Protein AF-A0A0E3VLN2-F1 (afdb_monomer)

Nearest PDB structures (foldseek):
  6m6e-assembly1_A  TM=9.275E-01  e=5.807E-06  Homo sapiens
  2p23-assembly1_A  TM=9.883E-01  e=1.304E-04  Homo sapiens
  1pwa-assembly1_A  TM=9.731E-01  e=5.166E-04  Homo sapiens
  5w21-assembly1_B  TM=9.705E-01  e=2.046E-03  Homo sapiens
  7ysw-assembly1_B  TM=9.707E-01  e=7.633E-03  Homo sapiens

pLDDT: mean 96.81, std 3.24, range [81.88, 98.81]

Mean predicted aligned error: 2.57 Å

Organism: Mirounga angustirostris (NCBI:txid9716)

InterPro domains:
  IPR002209 Fibroblast growth factor family [PF00167] (3-59)
  IPR008996 Cytokine IL1/FGF [SSF50353] (1-60)

Secondary structure (DSSP, 8-state):
-EE--EE--TT---EEEEE-TTS-EEEESS--GGG-EEEEEEETTEEEEEETTTTEE----

Radius of gyration: 11.93 Å; Cα contacts (8 Å, |Δi|>4): 116; chains: 1; bounding box: 31×24×31 Å

Solvent-accessible surface area (backbone atoms only — not comparable to full-atom values): 3667 Å² total; per-residue (Å²): 88,80,44,71,53,74,50,69,50,99,82,74,52,58,26,28,47,28,39,44,86,90,67,52,73,46,74,30,85,60,90,51,68,39,22,34,28,36,47,44,78,80,50,94,98,38,70,49,45,31,19,64,70,48,76,41,73,71,78,86,132

Foldseek 3Di:
DKDWDWDADPVRDIFTWFQDLVRDIDTDNDDDLRRTWDWDAPDVPDTWIARPNNRDTDDDD

Sequence (61 aa):
RQRYLYTDDAQETEAYLEIRADGTVVGAARRSPESVLELKALKPGVIQILGVKTSRFLCQG

Structure (mmCIF, N/CA/C/O backbone):
data_AF-A0A0E3VLN2-F1
#
_entry.id   AF-A0A0E3VLN2-F1
#
loop_
_atom_site.group_PDB
_atom_site.id
_atom_site.type_symbol
_atom_site.label_atom_id
_atom_site.label_alt_id
_atom_site.label_comp_id
_atom_site.label_asym_id
_atom_site.label_entity_id
_atom_site.label_seq_id
_atom_site.pdbx_PDB_ins_code
_atom_site.Cartn_x
_atom_site.Cartn_y
_atom_site.Cartn_z
_atom_site.occupancy
_atom_site.B_iso_or_equiv
_atom_site.auth_seq_id
_atom_site.auth_comp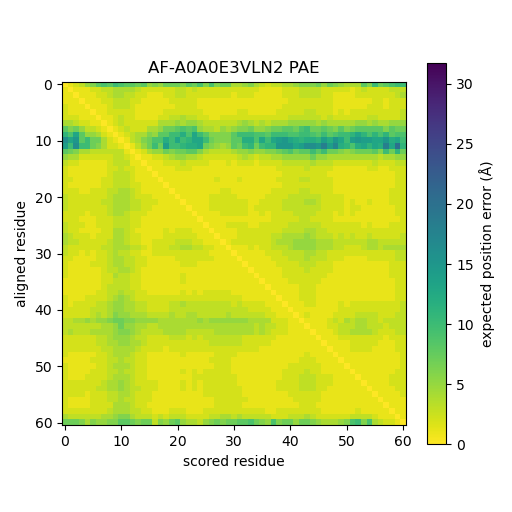_id
_atom_site.auth_asym_id
_atom_site.auth_atom_id
_atom_site.pdbx_PDB_model_num
ATOM 1 N N . ARG A 1 1 ? -4.602 11.230 6.607 1.00 94.62 1 ARG A N 1
ATOM 2 C CA . ARG A 1 1 ? -3.702 11.957 5.666 1.00 94.62 1 ARG A CA 1
ATOM 3 C C . ARG A 1 1 ? -3.718 11.239 4.325 1.00 94.62 1 ARG A C 1
ATOM 5 O O . ARG A 1 1 ? -3.656 10.019 4.351 1.00 94.62 1 ARG A O 1
ATOM 12 N N . GLN A 1 2 ? -3.772 11.951 3.198 1.00 97.94 2 GLN A N 1
ATOM 13 C CA . GLN A 1 2 ? -3.672 11.331 1.869 1.00 97.94 2 GLN A CA 1
ATOM 14 C C . GLN A 1 2 ? -2.216 11.286 1.403 1.00 97.94 2 GLN A C 1
ATOM 16 O O . GLN A 1 2 ? -1.493 12.279 1.543 1.00 97.94 2 GLN A O 1
ATOM 21 N N . ARG A 1 3 ? -1.760 10.129 0.926 1.00 98.25 3 ARG A N 1
ATOM 22 C CA . ARG A 1 3 ? -0.387 9.884 0.471 1.00 98.25 3 ARG A CA 1
ATOM 23 C C . ARG A 1 3 ? -0.386 8.890 -0.687 1.00 98.25 3 ARG A C 1
ATOM 25 O O . ARG A 1 3 ? -1.318 8.111 -0.837 1.00 98.25 3 ARG A O 1
ATOM 32 N N . TYR A 1 4 ? 0.707 8.906 -1.434 1.00 98.44 4 TYR A N 1
ATOM 33 C CA . TYR A 1 4 ? 1.107 7.800 -2.292 1.00 98.44 4 TYR A CA 1
ATOM 34 C C . TYR A 1 4 ? 2.081 6.934 -1.491 1.00 98.44 4 TYR A C 1
ATOM 36 O O . TYR A 1 4 ? 2.984 7.485 -0.854 1.00 98.44 4 TYR A O 1
ATOM 44 N N . LEU A 1 5 ? 1.887 5.615 -1.479 1.00 98.19 5 LEU A N 1
ATOM 45 C CA . LEU A 1 5 ? 2.885 4.687 -0.947 1.00 98.19 5 LEU A CA 1
ATOM 46 C C . LEU A 1 5 ? 3.785 4.257 -2.098 1.00 98.19 5 LEU A C 1
ATOM 48 O O . LEU A 1 5 ? 3.294 3.720 -3.085 1.00 98.19 5 LEU A O 1
ATOM 52 N N . TYR A 1 6 ? 5.070 4.557 -1.961 1.00 97.75 6 TYR A N 1
ATOM 53 C CA . TYR A 1 6 ? 6.116 4.273 -2.933 1.00 97.75 6 TYR A CA 1
ATOM 54 C C . TYR A 1 6 ? 7.076 3.243 -2.341 1.00 97.75 6 TYR A C 1
ATOM 56 O O . TYR A 1 6 ? 7.383 3.311 -1.148 1.00 97.75 6 TYR A O 1
ATOM 64 N N . THR A 1 7 ? 7.546 2.330 -3.178 1.00 96.69 7 THR A N 1
ATOM 65 C CA . THR A 1 7 ? 8.663 1.433 -2.893 1.00 96.69 7 THR A CA 1
ATOM 66 C C . THR A 1 7 ? 9.511 1.291 -4.145 1.00 96.69 7 THR A C 1
ATOM 68 O O . THR A 1 7 ? 9.006 1.423 -5.260 1.00 96.69 7 THR A O 1
ATOM 71 N N . ASP A 1 8 ? 10.778 0.983 -3.946 1.00 95.62 8 ASP A N 1
ATOM 72 C CA . ASP A 1 8 ? 11.669 0.452 -4.963 1.00 95.62 8 ASP A CA 1
ATOM 73 C C . ASP A 1 8 ? 12.237 -0.892 -4.498 1.00 95.62 8 ASP A C 1
ATOM 75 O O . ASP A 1 8 ? 11.979 -1.346 -3.375 1.00 95.62 8 ASP A 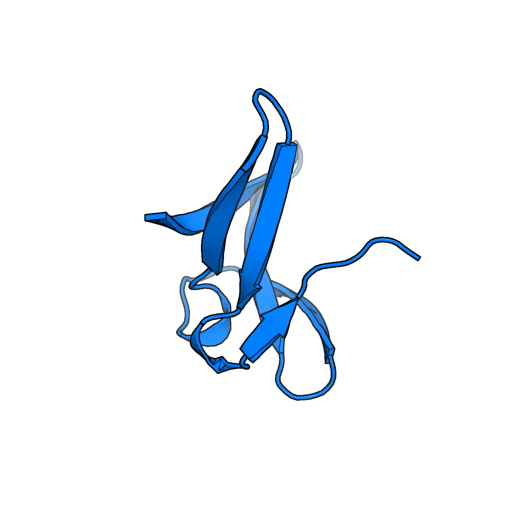O 1
ATOM 79 N N . ASP A 1 9 ? 12.959 -1.561 -5.388 1.00 90.00 9 ASP A N 1
ATOM 80 C CA . ASP A 1 9 ? 13.775 -2.719 -5.064 1.00 90.00 9 ASP A CA 1
ATOM 81 C C . ASP A 1 9 ? 15.225 -2.523 -5.535 1.00 90.00 9 ASP A C 1
ATOM 83 O O . ASP A 1 9 ? 15.581 -1.543 -6.191 1.00 90.00 9 ASP A O 1
ATOM 87 N N . ALA A 1 10 ? 16.089 -3.483 -5.196 1.00 88.88 10 ALA A N 1
ATOM 88 C CA . ALA A 1 10 ? 17.493 -3.474 -5.609 1.00 88.88 10 ALA A CA 1
ATOM 89 C C . ALA A 1 10 ? 17.692 -3.653 -7.130 1.00 88.88 10 ALA A C 1
ATOM 91 O O . ALA A 1 10 ? 18.827 -3.597 -7.600 1.00 88.88 10 ALA A O 1
ATOM 92 N N . GLN A 1 11 ? 16.617 -3.908 -7.883 1.00 86.62 11 GLN A N 1
ATOM 93 C CA . GLN A 1 11 ? 16.604 -4.023 -9.340 1.00 86.62 11 GLN A CA 1
ATOM 94 C C . GLN A 1 11 ? 16.079 -2.742 -10.012 1.00 86.62 11 GLN A C 1
ATOM 96 O O . GLN A 1 11 ? 15.783 -2.769 -11.203 1.00 86.62 11 GLN A O 1
ATOM 101 N N . GLU A 1 12 ? 15.986 -1.633 -9.266 1.00 81.88 12 GLU A N 1
ATOM 102 C CA . GLU A 1 12 ? 15.499 -0.329 -9.742 1.00 81.88 12 GLU A CA 1
ATOM 103 C C . GLU A 1 12 ? 14.026 -0.350 -10.190 1.00 81.88 12 GLU A C 1
ATOM 105 O O . GLU A 1 12 ? 13.573 0.506 -10.956 1.00 81.88 12 GLU A O 1
ATOM 110 N N . THR A 1 13 ? 13.236 -1.309 -9.697 1.00 88.75 13 THR A N 1
ATOM 111 C CA . THR A 1 13 ? 11.798 -1.347 -9.967 1.00 88.75 13 THR A CA 1
ATOM 112 C C . THR A 1 13 ? 11.078 -0.366 -9.055 1.00 88.75 13 THR A C 1
ATOM 114 O O . THR A 1 13 ? 10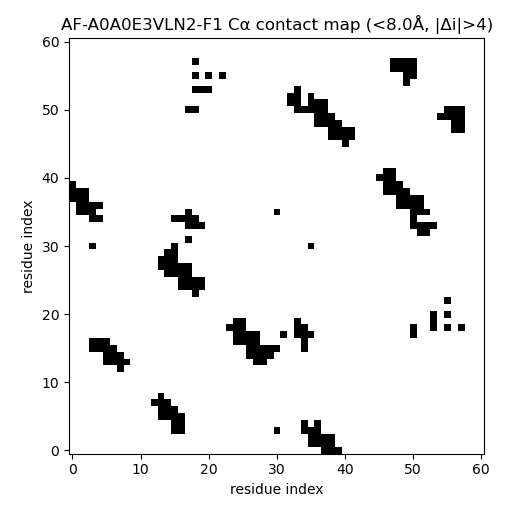.784 -0.672 -7.904 1.00 88.75 13 THR A O 1
ATOM 117 N N . GLU A 1 14 ? 10.739 0.807 -9.578 1.00 94.44 14 GLU A N 1
ATOM 118 C CA . GLU A 1 14 ? 9.911 1.786 -8.872 1.00 94.44 14 GLU A CA 1
ATOM 119 C C . GLU A 1 14 ? 8.419 1.423 -8.929 1.00 94.44 14 GLU A C 1
ATOM 121 O O . GLU A 1 14 ? 7.855 1.174 -10.002 1.00 94.44 14 GLU A O 1
ATOM 126 N N . ALA A 1 15 ? 7.739 1.453 -7.781 1.00 97.38 15 ALA A N 1
ATOM 127 C CA . ALA A 1 15 ? 6.322 1.130 -7.692 1.00 97.38 15 ALA A CA 1
ATOM 128 C C . ALA A 1 15 ? 5.555 2.018 -6.705 1.00 97.38 15 ALA A C 1
ATOM 130 O O . ALA A 1 15 ? 5.910 2.180 -5.538 1.00 97.38 15 ALA A O 1
ATOM 131 N N . TYR A 1 16 ? 4.412 2.516 -7.166 1.00 98.50 16 TYR A N 1
ATOM 132 C CA . TYR A 1 16 ? 3.352 3.079 -6.342 1.00 98.50 16 TYR A CA 1
ATOM 133 C C . TYR A 1 16 ? 2.276 2.023 -6.093 1.00 98.50 16 TYR A C 1
ATOM 135 O O . TYR A 1 16 ? 1.824 1.373 -7.034 1.00 98.50 16 TYR A O 1
ATOM 143 N N . LEU A 1 17 ? 1.843 1.860 -4.842 1.00 98.56 17 LEU A N 1
ATOM 144 C CA . LEU A 1 17 ? 0.780 0.911 -4.504 1.00 98.56 17 LEU A CA 1
ATOM 145 C C . LEU A 1 17 ? -0.571 1.405 -5.038 1.00 98.56 17 LEU A C 1
ATOM 147 O O . LEU A 1 17 ? -1.038 2.471 -4.636 1.00 98.56 17 LEU A O 1
ATOM 151 N N . GLU A 1 18 ? -1.213 0.611 -5.891 1.00 98.56 18 GLU A N 1
ATOM 152 C CA . GLU A 1 18 ? -2.569 0.829 -6.398 1.00 98.56 18 GLU A CA 1
ATOM 153 C C . GLU A 1 18 ? -3.548 -0.181 -5.803 1.00 98.56 18 GLU A C 1
ATOM 155 O O . GLU A 1 18 ? -3.284 -1.384 -5.787 1.00 98.56 18 GLU A O 1
ATOM 160 N N . ILE A 1 19 ? -4.718 0.305 -5.385 1.00 98.69 19 ILE A N 1
ATOM 161 C CA . ILE A 1 19 ? -5.866 -0.541 -5.039 1.00 98.69 19 ILE A CA 1
ATOM 162 C C . ILE A 1 19 ? -6.910 -0.356 -6.132 1.00 98.69 19 ILE A C 1
ATOM 164 O O . ILE A 1 19 ? -7.518 0.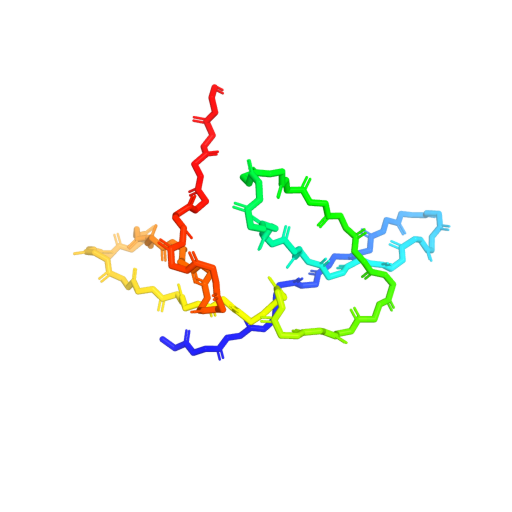713 -6.232 1.00 98.69 19 ILE A O 1
ATOM 168 N N . ARG A 1 20 ? -7.132 -1.391 -6.944 1.00 98.31 20 ARG A N 1
ATOM 169 C CA . ARG A 1 20 ? -8.030 -1.339 -8.103 1.00 98.31 20 ARG A CA 1
ATOM 170 C C . ARG A 1 20 ? -9.480 -1.633 -7.733 1.00 98.31 20 ARG A C 1
ATOM 172 O O . ARG A 1 20 ? -9.800 -2.147 -6.661 1.00 98.31 20 ARG A O 1
ATOM 179 N N . ALA A 1 21 ? -10.391 -1.262 -8.632 1.00 98.25 21 ALA A N 1
ATOM 180 C CA . ALA A 1 21 ? -11.832 -1.374 -8.404 1.00 98.25 21 ALA A CA 1
ATOM 181 C C . ALA A 1 21 ? -12.307 -2.827 -8.233 1.00 98.25 21 ALA A C 1
ATOM 183 O O . ALA A 1 21 ? -13.282 -3.061 -7.517 1.00 98.25 21 ALA A O 1
ATOM 184 N N . ASP A 1 22 ? -11.602 -3.788 -8.829 1.00 98.00 22 ASP A N 1
ATOM 185 C CA . ASP A 1 22 ? -11.838 -5.230 -8.692 1.00 98.00 22 ASP A CA 1
ATOM 186 C C . ASP A 1 22 ? -11.284 -5.824 -7.382 1.00 98.00 22 ASP A C 1
ATOM 188 O O . ASP A 1 22 ? -11.556 -6.978 -7.066 1.00 98.00 22 ASP A O 1
ATOM 192 N N . GLY A 1 23 ? -10.564 -5.030 -6.585 1.00 97.94 23 GLY A N 1
ATOM 193 C CA . GLY A 1 23 ? -9.940 -5.461 -5.335 1.00 97.94 23 GLY A CA 1
ATOM 194 C C . GLY A 1 23 ? -8.515 -5.989 -5.491 1.00 97.94 23 GLY A C 1
ATOM 195 O O . GLY A 1 23 ? -7.895 -6.312 -4.480 1.00 97.94 23 GLY A O 1
ATOM 196 N N . THR A 1 24 ? -7.972 -6.041 -6.710 1.00 98.25 24 THR A N 1
ATOM 197 C CA . THR A 1 24 ? -6.554 -6.356 -6.914 1.00 98.25 24 THR A CA 1
ATOM 198 C C . THR A 1 24 ? -5.663 -5.235 -6.377 1.00 98.25 24 THR A C 1
ATOM 200 O O . THR A 1 24 ? -6.018 -4.051 -6.411 1.00 98.25 24 THR A O 1
ATOM 203 N N . VAL A 1 25 ? -4.494 -5.622 -5.865 1.00 98.44 25 VAL A N 1
ATOM 204 C CA . VAL A 1 25 ? -3.467 -4.708 -5.352 1.00 98.44 25 VAL A CA 1
ATOM 205 C C . VAL A 1 25 ? -2.207 -4.914 -6.178 1.00 98.44 25 VAL A C 1
ATOM 207 O O . VAL A 1 25 ? -1.722 -6.040 -6.284 1.00 98.44 25 VAL A O 1
ATOM 210 N N . VAL A 1 26 ? -1.695 -3.848 -6.788 1.00 97.62 26 VAL A N 1
ATOM 211 C CA . VAL A 1 26 ? -0.547 -3.919 -7.706 1.00 97.62 26 VAL A CA 1
ATOM 212 C C . VAL A 1 26 ? 0.429 -2.767 -7.476 1.00 97.62 26 VAL A C 1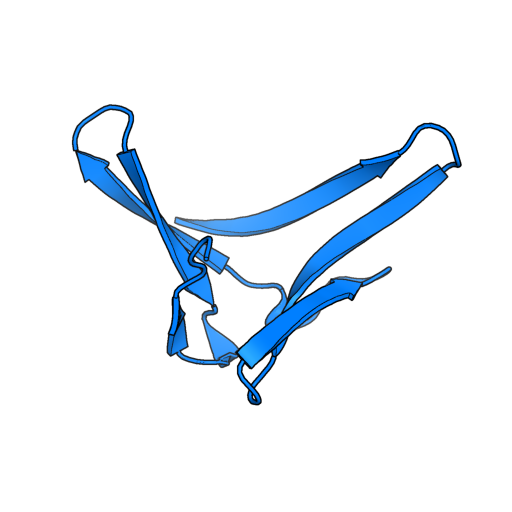
ATOM 214 O O . VAL A 1 26 ? 0.071 -1.751 -6.882 1.00 97.62 26 VAL A O 1
ATOM 217 N N . GLY A 1 27 ? 1.658 -2.919 -7.971 1.00 97.12 27 GLY A N 1
ATOM 218 C CA . GLY A 1 27 ? 2.604 -1.816 -8.129 1.00 97.12 27 GLY A CA 1
ATOM 219 C C . GLY A 1 27 ? 2.446 -1.145 -9.495 1.00 97.12 27 GLY A C 1
ATOM 220 O O . GLY A 1 27 ? 2.319 -1.832 -10.509 1.00 97.12 27 GLY A O 1
ATOM 221 N N . ALA A 1 28 ? 2.465 0.187 -9.532 1.00 95.94 28 ALA A N 1
ATOM 222 C CA . ALA A 1 28 ? 2.416 0.980 -10.757 1.00 95.94 28 ALA A CA 1
ATOM 223 C C . ALA A 1 28 ? 3.632 1.905 -10.877 1.00 95.94 28 ALA A C 1
ATOM 225 O O . ALA A 1 28 ? 3.994 2.588 -9.924 1.00 95.94 28 ALA A O 1
ATOM 226 N N . ALA A 1 29 ? 4.217 2.000 -12.074 1.00 95.12 29 ALA A N 1
ATOM 227 C CA . ALA A 1 29 ? 5.392 2.843 -12.329 1.00 95.12 29 ALA A CA 1
ATOM 228 C C . ALA A 1 29 ? 5.110 4.357 -12.219 1.00 95.12 29 ALA A C 1
ATOM 230 O O . ALA A 1 29 ? 6.022 5.179 -12.246 1.00 95.12 29 ALA A O 1
ATOM 231 N N . ARG A 1 30 ? 3.837 4.767 -12.158 1.00 95.06 30 ARG A N 1
ATOM 232 C CA . ARG A 1 30 ? 3.425 6.174 -12.076 1.00 95.06 30 ARG A CA 1
ATOM 233 C C . ARG A 1 30 ? 2.292 6.336 -11.078 1.00 95.06 30 ARG A C 1
ATOM 235 O O . ARG A 1 30 ? 1.515 5.417 -10.847 1.00 95.06 30 ARG A O 1
ATOM 242 N N . ARG A 1 31 ? 2.175 7.547 -10.537 1.00 97.69 31 ARG A N 1
ATOM 243 C CA . ARG A 1 31 ? 1.030 7.945 -9.713 1.00 97.69 31 ARG A CA 1
ATOM 244 C C . ARG A 1 31 ? -0.249 7.974 -10.549 1.00 97.69 31 ARG A C 1
ATOM 246 O O . ARG A 1 31 ? -0.234 8.353 -11.719 1.00 97.69 31 ARG A O 1
ATOM 253 N N . SER A 1 32 ? -1.349 7.642 -9.898 1.00 97.88 32 SER A N 1
ATOM 254 C CA . SER A 1 32 ? -2.688 7.479 -10.462 1.00 97.88 32 SER A CA 1
ATOM 255 C C . SER A 1 32 ? -3.744 7.787 -9.392 1.00 97.88 32 SER A C 1
ATOM 257 O O . SER A 1 32 ? -3.426 7.816 -8.199 1.00 9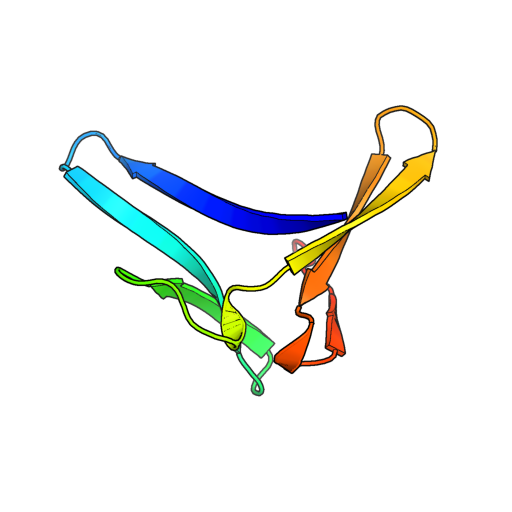7.88 32 SER A O 1
ATOM 259 N N . PRO A 1 33 ? -5.015 8.007 -9.762 1.00 98.38 33 PRO A N 1
ATOM 260 C CA . PRO A 1 33 ? -6.098 8.111 -8.783 1.00 98.38 33 PRO A CA 1
ATOM 261 C C . PRO A 1 33 ? -6.213 6.882 -7.864 1.00 98.38 33 PRO A C 1
ATOM 263 O O . PRO A 1 33 ? -6.517 7.018 -6.678 1.00 98.38 33 PRO A O 1
ATOM 266 N N . GLU A 1 34 ? -5.943 5.690 -8.392 1.00 98.62 34 GLU A N 1
ATOM 267 C CA . GLU A 1 34 ? -5.991 4.398 -7.700 1.00 98.62 34 GLU A CA 1
ATOM 268 C C . GLU A 1 34 ? -4.851 4.211 -6.686 1.00 98.62 34 GLU A C 1
ATOM 270 O O . GLU A 1 34 ? -4.967 3.375 -5.788 1.00 98.62 34 GLU A O 1
ATOM 275 N N . SER A 1 35 ? -3.781 5.008 -6.783 1.00 98.50 35 SER A N 1
ATOM 276 C CA . SER A 1 35 ? -2.657 5.013 -5.832 1.00 98.50 35 SER A CA 1
ATOM 277 C C . SER A 1 35 ? -2.756 6.092 -4.748 1.00 98.50 35 SER A C 1
ATOM 279 O O . SER A 1 35 ? -1.862 6.218 -3.906 1.00 98.50 35 SER A O 1
ATOM 281 N N . VAL A 1 36 ? -3.849 6.867 -4.714 1.00 98.69 36 VAL A N 1
ATOM 282 C CA . VAL A 1 36 ? -4.117 7.797 -3.609 1.00 98.69 36 VAL A CA 1
ATOM 283 C C . VAL A 1 36 ? -4.710 7.034 -2.429 1.00 98.69 36 VAL A C 1
ATOM 285 O O . VAL A 1 36 ? -5.843 6.546 -2.481 1.00 98.69 36 VAL A O 1
ATOM 288 N N . LEU A 1 37 ? -3.960 6.990 -1.328 1.00 98.81 37 LEU A N 1
ATOM 289 C CA . LEU A 1 37 ? -4.320 6.247 -0.127 1.00 98.81 37 LEU A CA 1
ATOM 290 C C . LEU A 1 37 ? -4.527 7.185 1.060 1.00 98.81 37 LEU A C 1
ATOM 292 O O . LEU A 1 37 ? -3.697 8.049 1.361 1.00 98.81 37 LEU A O 1
ATOM 296 N N . GLU A 1 38 ? -5.624 6.988 1.781 1.00 98.75 38 GLU A N 1
ATOM 297 C CA . GLU A 1 38 ? -5.848 7.602 3.078 1.00 98.75 38 GLU A CA 1
ATOM 298 C C . GLU A 1 38 ? -5.273 6.723 4.192 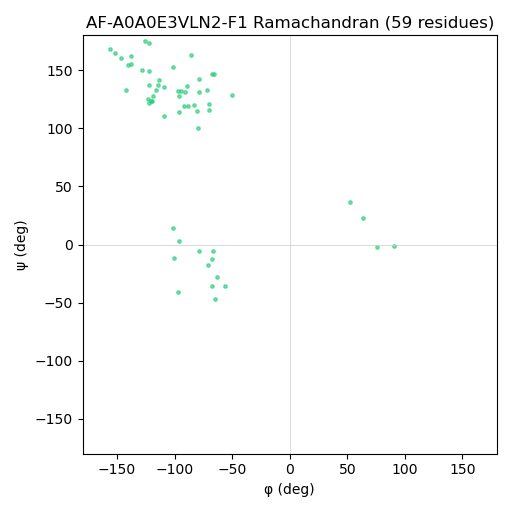1.00 98.75 38 GLU A C 1
ATOM 300 O O . GLU A 1 38 ? -5.700 5.594 4.418 1.00 98.75 38 GLU A O 1
ATOM 305 N N . LEU A 1 39 ? -4.320 7.294 4.928 1.00 98.31 39 LEU A N 1
ATOM 306 C CA . LEU A 1 39 ? -3.757 6.741 6.156 1.00 98.31 39 LEU A CA 1
ATOM 307 C C . LEU A 1 39 ? -4.491 7.363 7.346 1.00 98.31 39 LEU A C 1
ATOM 309 O O . LEU A 1 39 ? -4.355 8.576 7.591 1.00 98.31 39 LEU A O 1
ATOM 313 N N . LYS A 1 40 ? -5.240 6.548 8.089 1.00 97.75 40 LYS A N 1
ATOM 314 C CA . LYS A 1 40 ? -5.981 6.968 9.286 1.00 97.75 40 LYS A CA 1
ATOM 315 C C . LYS A 1 40 ? -5.498 6.174 10.496 1.00 97.75 40 LYS A C 1
ATOM 317 O O . LYS A 1 40 ? -5.512 4.949 10.484 1.00 97.75 40 LYS A O 1
ATOM 322 N N . ALA A 1 41 ? -5.046 6.881 11.530 1.00 97.62 41 ALA A N 1
ATOM 323 C CA . ALA A 1 41 ? -4.651 6.260 12.788 1.00 97.62 41 ALA A CA 1
ATOM 324 C C . ALA A 1 41 ? -5.896 5.778 13.544 1.00 97.62 41 ALA A C 1
ATOM 326 O O . ALA A 1 41 ? -6.869 6.522 13.662 1.00 97.62 41 ALA A O 1
ATOM 327 N N . LEU A 1 42 ? -5.852 4.545 14.045 1.00 97.25 42 LEU A N 1
ATOM 328 C CA . LEU A 1 42 ? -6.900 3.971 14.895 1.00 97.25 42 LEU A CA 1
ATOM 329 C C . LEU A 1 42 ? -6.538 4.092 16.376 1.00 97.25 42 LEU A C 1
ATOM 331 O O . LEU A 1 42 ? -7.379 4.406 17.210 1.00 97.25 42 LEU A O 1
ATOM 335 N N . LYS A 1 43 ? -5.265 3.852 16.688 1.00 97.12 43 LYS A N 1
ATOM 336 C CA . LYS A 1 43 ? -4.642 3.989 18.008 1.00 97.12 43 LYS A CA 1
ATOM 337 C C . LYS A 1 43 ? -3.132 4.197 17.814 1.00 97.12 43 LYS A C 1
ATOM 339 O O . LYS A 1 43 ? -2.655 4.022 16.687 1.00 97.12 43 LYS A O 1
ATOM 344 N N . PRO A 1 44 ? -2.361 4.576 18.848 1.0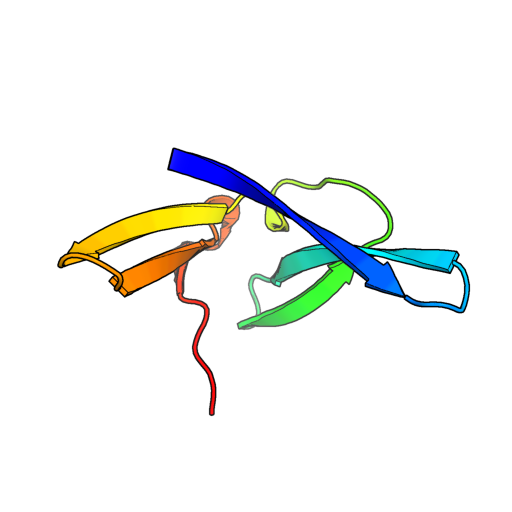0 97.81 44 PRO A N 1
ATOM 345 C CA . PRO A 1 44 ? -0.915 4.740 18.715 1.00 97.81 44 PRO A CA 1
ATOM 346 C C . PRO A 1 44 ? -0.257 3.511 18.070 1.00 97.81 44 PRO A C 1
ATOM 348 O O . PRO A 1 44 ? -0.521 2.380 18.470 1.00 97.81 44 PRO A O 1
ATOM 351 N N . GLY A 1 45 ? 0.545 3.743 17.029 1.00 96.69 45 GLY A N 1
ATOM 352 C CA . GLY A 1 45 ? 1.229 2.687 16.272 1.00 96.69 45 GLY A CA 1
ATOM 353 C C . GLY A 1 45 ? 0.358 1.875 15.304 1.00 96.69 45 GLY A C 1
ATOM 354 O O . GLY A 1 45 ? 0.898 1.030 14.600 1.00 96.69 45 GLY A O 1
ATOM 355 N N . VAL A 1 46 ? -0.957 2.122 15.216 1.00 97.81 46 VAL A N 1
ATOM 356 C CA . VAL A 1 46 ? -1.872 1.354 14.353 1.00 97.81 46 VAL A CA 1
ATOM 357 C C . VAL A 1 46 ? -2.603 2.265 13.376 1.00 97.81 46 VAL A C 1
ATOM 359 O O . VAL A 1 46 ? -3.291 3.211 13.769 1.00 97.81 46 VAL A O 1
ATOM 362 N N . ILE A 1 47 ? -2.494 1.936 12.091 1.00 97.94 47 ILE A N 1
ATOM 363 C CA . ILE A 1 47 ? -3.152 2.643 10.992 1.00 97.94 47 ILE A CA 1
ATOM 364 C C . ILE A 1 47 ? -4.048 1.697 10.192 1.00 97.94 47 ILE A C 1
ATOM 366 O O . ILE A 1 47 ? -3.744 0.517 10.053 1.00 97.94 47 ILE A O 1
ATOM 370 N N . GLN A 1 48 ? -5.121 2.245 9.629 1.00 98.31 48 GLN A N 1
ATOM 371 C CA . GLN A 1 48 ? -5.817 1.658 8.486 1.00 98.31 48 GLN A CA 1
ATOM 372 C C . GLN A 1 48 ? -5.414 2.396 7.205 1.00 98.31 48 GLN A C 1
ATOM 374 O O . GLN A 1 48 ? -5.094 3.593 7.246 1.00 98.31 48 GLN A O 1
ATOM 379 N N . ILE A 1 49 ? -5.481 1.692 6.076 1.00 98.69 49 ILE A N 1
ATOM 380 C CA . ILE A 1 49 ? -5.168 2.220 4.745 1.00 98.69 49 ILE A CA 1
ATOM 381 C C . ILE A 1 49 ? -6.396 2.035 3.851 1.00 98.69 49 ILE A C 1
ATOM 383 O O . ILE A 1 49 ? -6.869 0.913 3.675 1.00 98.69 49 ILE A O 1
ATOM 387 N N . LEU A 1 50 ? -6.917 3.134 3.308 1.00 98.75 50 LEU A N 1
ATOM 388 C CA . LEU A 1 50 ? -8.094 3.163 2.436 1.00 98.75 50 LEU A CA 1
ATOM 389 C C . LEU A 1 50 ? -7.715 3.724 1.060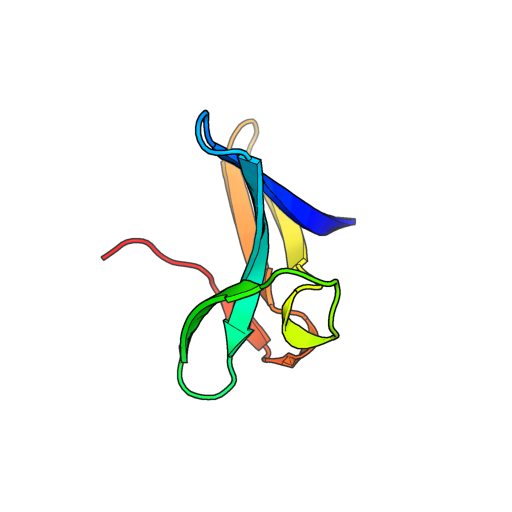 1.00 98.75 50 LEU A C 1
ATOM 391 O O . LEU A 1 50 ? -7.180 4.828 0.978 1.00 98.75 50 LEU A O 1
ATOM 395 N N . GLY A 1 51 ? -8.035 3.012 -0.019 1.00 98.62 51 GLY A N 1
ATOM 396 C CA . GLY A 1 51 ? -7.956 3.541 -1.381 1.00 98.62 51 GLY A CA 1
ATOM 397 C C . GLY A 1 51 ? -9.035 4.594 -1.606 1.00 98.62 51 GLY A C 1
ATOM 398 O O . GLY A 1 51 ? -10.222 4.274 -1.566 1.00 98.62 51 GLY A O 1
ATOM 399 N N . VAL A 1 52 ? -8.645 5.849 -1.844 1.00 98.56 52 VAL A N 1
ATOM 400 C CA . VAL A 1 52 ? -9.594 6.976 -1.932 1.00 98.56 52 VAL A CA 1
ATOM 401 C C . VAL A 1 52 ? -10.522 6.813 -3.133 1.00 98.56 52 VAL A C 1
ATOM 403 O O . VAL A 1 52 ? -11.737 6.940 -3.001 1.00 98.56 52 VAL A O 1
ATOM 406 N N . LYS A 1 53 ? -9.964 6.478 -4.303 1.00 98.50 53 LYS A N 1
ATOM 407 C CA . LYS A 1 53 ? -10.736 6.308 -5.540 1.00 98.50 53 LYS A CA 1
ATOM 408 C C . LYS A 1 53 ? -11.680 5.104 -5.492 1.00 98.50 53 LYS A C 1
ATOM 410 O O . LYS A 1 53 ? -12.769 5.167 -6.056 1.00 98.50 53 LYS A O 1
ATOM 415 N N . THR A 1 54 ? -11.266 4.020 -4.842 1.00 98.44 54 THR A N 1
ATOM 416 C CA . THR A 1 54 ? -11.988 2.740 -4.862 1.00 98.44 54 THR A CA 1
ATOM 417 C C . THR A 1 54 ? -12.835 2.489 -3.622 1.00 98.44 54 THR A C 1
ATOM 419 O O . THR A 1 54 ? -13.658 1.581 -3.641 1.00 98.44 54 THR A O 1
ATOM 422 N N . SER A 1 55 ? -12.677 3.289 -2.560 1.00 98.25 55 SER A N 1
ATOM 423 C CA . SER A 1 55 ? -13.324 3.077 -1.255 1.00 98.25 55 SER A CA 1
ATOM 424 C C . SER A 1 55 ? -13.103 1.662 -0.699 1.00 98.25 55 SER A C 1
ATOM 426 O O . SER A 1 55 ? -13.985 1.078 -0.073 1.00 98.25 55 SER A O 1
ATOM 428 N N . ARG A 1 56 ? -11.908 1.103 -0.932 1.00 98.56 56 ARG A N 1
ATOM 429 C CA . ARG A 1 56 ? -11.504 -0.242 -0.494 1.00 98.56 56 ARG A CA 1
ATOM 430 C C . ARG A 1 56 ? -10.375 -0.175 0.525 1.00 98.56 56 ARG A C 1
ATOM 432 O O . ARG A 1 56 ? -9.426 0.587 0.350 1.00 98.56 56 ARG A O 1
ATOM 439 N N . PHE A 1 57 ? -10.467 -0.986 1.576 1.00 98.62 57 PHE A N 1
ATOM 440 C CA . PHE A 1 57 ? -9.383 -1.147 2.543 1.00 98.62 57 PHE A CA 1
ATOM 441 C C . PHE A 1 57 ? -8.298 -2.075 2.002 1.00 98.62 57 PHE A C 1
ATOM 443 O O . PHE A 1 57 ? -8.605 -3.073 1.351 1.00 98.62 57 PHE A O 1
ATOM 450 N N . LEU A 1 58 ? -7.040 -1.757 2.304 1.00 98.56 58 LEU A N 1
ATOM 451 C CA . LEU A 1 58 ? -5.932 -2.688 2.118 1.00 98.56 58 LEU A CA 1
ATOM 452 C C . LEU A 1 58 ? -5.863 -3.626 3.327 1.00 98.56 58 LEU A C 1
ATOM 454 O O . LEU A 1 58 ? -5.669 -3.165 4.453 1.00 98.56 58 LEU A O 1
ATOM 458 N N . CYS A 1 59 ? -5.997 -4.926 3.082 1.00 97.75 59 CYS A N 1
ATOM 459 C CA . CYS A 1 59 ? -5.938 -5.975 4.098 1.00 97.75 59 CYS A CA 1
ATOM 460 C C . CYS A 1 59 ? -4.932 -7.053 3.674 1.00 97.75 59 CYS A C 1
ATOM 462 O O . CYS A 1 59 ? -4.757 -7.291 2.480 1.00 97.75 59 CYS A O 1
ATOM 464 N N . GLN A 1 60 ? -4.302 -7.715 4.646 1.00 96.50 60 GLN A N 1
ATOM 465 C CA . GLN A 1 60 ? -3.478 -8.901 4.415 1.00 96.50 60 GLN A CA 1
ATOM 466 C C . GLN A 1 60 ? -4.327 -10.151 4.675 1.00 96.50 60 GLN A C 1
ATOM 468 O O . GLN A 1 60 ? -4.986 -10.226 5.715 1.00 96.50 60 GLN A O 1
ATOM 473 N N . GLY A 1 61 ? -4.346 -11.068 3.705 1.00 91.81 61 GLY A N 1
ATOM 474 C CA . GLY A 1 61 ? -4.962 -12.393 3.827 1.00 91.81 61 GLY A CA 1
ATOM 475 C C . GLY A 1 61 ? -4.025 -13.426 4.430 1.00 91.81 61 GLY A C 1
ATOM 476 O O . GLY A 1 61 ? -2.796 -13.175 4.434 1.00 91.81 61 GLY A O 1
#